Protein AF-A0A1A3CSG8-F1 (afdb_monomer_lite)

Organism: Mycobacterium asiaticum (NCBI:txid1790)

Sequence (91 aa):
MTTISPAFAFPVFAPQRRAINGLALLSLTVGVLQYLLFFVPTSLITIPLALNALQRCEPANREGRAMAIAGLALSVAHLLGYVALFVWLLA

Secondary structure (DSSP, 8-state):
---------------------HHHHHHHHHHHHGGG-TTS-THHHHHHHHHHHHHTS-TT-HHHHHHHHHHHHHHHHHHHHHHHHHHHHH-

Structure (mmCIF, N/CA/C/O backbone):
data_AF-A0A1A3CSG8-F1
#
_entry.id   AF-A0A1A3CSG8-F1
#
loop_
_atom_site.group_PDB
_atom_site.id
_atom_site.type_symbol
_atom_site.label_atom_id
_atom_site.label_alt_id
_atom_site.label_comp_id
_atom_site.label_asym_id
_atom_site.label_entity_id
_atom_site.label_seq_id
_atom_site.pdbx_PDB_ins_code
_atom_site.Cartn_x
_atom_site.Cartn_y
_atom_site.Cartn_z
_atom_site.occupancy
_atom_site.B_iso_or_equiv
_atom_site.auth_seq_id
_atom_site.auth_comp_id
_atom_site.auth_asym_id
_atom_site.auth_atom_id
_atom_site.pdbx_PDB_model_num
ATOM 1 N N . MET A 1 1 ? -42.121 -5.368 53.582 1.00 39.84 1 MET A N 1
ATOM 2 C CA . MET A 1 1 ? -42.021 -4.497 52.391 1.00 39.84 1 MET A CA 1
ATOM 3 C C . MET A 1 1 ? -40.548 -4.268 52.100 1.00 39.84 1 MET A C 1
ATOM 5 O O . MET A 1 1 ? -39.889 -3.594 52.874 1.00 39.84 1 MET A O 1
ATOM 9 N N . THR A 1 2 ? -40.017 -4.892 51.053 1.00 53.41 2 THR A N 1
ATOM 10 C CA . THR A 1 2 ? -38.638 -4.704 50.582 1.00 53.41 2 THR A CA 1
ATOM 11 C C . THR A 1 2 ? -38.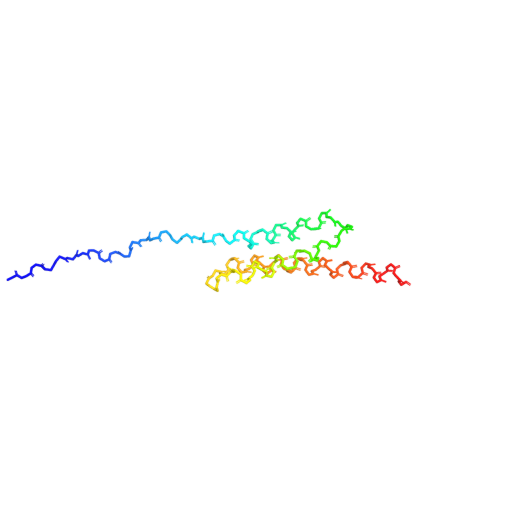658 -3.708 49.429 1.00 53.41 2 THR A C 1
ATOM 13 O O . THR A 1 2 ? -39.235 -3.983 48.380 1.00 53.41 2 THR A O 1
ATOM 16 N N . THR A 1 3 ? -38.078 -2.531 49.634 1.00 57.78 3 THR A N 1
ATOM 17 C CA . THR A 1 3 ? -37.942 -1.491 48.611 1.00 57.78 3 THR A CA 1
ATOM 18 C C . THR A 1 3 ? -36.865 -1.897 47.609 1.00 57.78 3 THR A C 1
ATOM 20 O O . THR A 1 3 ? -35.674 -1.829 47.906 1.00 57.78 3 THR A O 1
ATOM 23 N N . ILE A 1 4 ? -37.283 -2.336 46.424 1.00 58.91 4 ILE A N 1
ATOM 24 C CA . ILE A 1 4 ? -36.404 -2.512 45.267 1.00 58.91 4 ILE A CA 1
ATOM 25 C C . ILE A 1 4 ? -36.153 -1.114 44.697 1.00 58.91 4 ILE A C 1
ATOM 27 O O . ILE A 1 4 ? -37.054 -0.501 44.128 1.00 58.91 4 ILE A O 1
ATOM 31 N N . SER A 1 5 ? -34.948 -0.586 44.903 1.00 57.25 5 SER A N 1
ATOM 32 C CA . SER A 1 5 ? -34.506 0.639 44.237 1.00 57.25 5 SER A CA 1
ATOM 33 C C . SER A 1 5 ? -34.306 0.328 42.750 1.00 57.25 5 SER A C 1
ATOM 35 O O . SER A 1 5 ? -33.522 -0.576 42.440 1.00 57.25 5 SER A O 1
ATOM 37 N N . PRO A 1 6 ? -34.978 1.024 41.814 1.00 53.31 6 PRO A N 1
ATOM 38 C CA . PRO A 1 6 ? -34.625 0.942 40.412 1.00 53.31 6 PRO A CA 1
ATOM 39 C C . PRO A 1 6 ? -33.327 1.730 40.266 1.00 53.31 6 PRO A C 1
ATOM 41 O O . PRO A 1 6 ? -33.329 2.936 40.022 1.00 53.31 6 PRO A O 1
ATOM 44 N N . ALA A 1 7 ? -32.194 1.058 40.469 1.00 54.88 7 ALA A N 1
ATOM 45 C CA . ALA A 1 7 ? -30.933 1.552 39.957 1.00 54.88 7 ALA A CA 1
ATOM 46 C C . ALA A 1 7 ? -31.118 1.642 38.443 1.00 54.88 7 ALA A C 1
ATOM 48 O O . ALA A 1 7 ? -31.129 0.632 37.745 1.00 54.88 7 ALA A O 1
ATOM 49 N N . PHE A 1 8 ? -31.401 2.862 37.997 1.00 50.16 8 PHE A N 1
ATOM 50 C CA . PHE A 1 8 ? -31.535 3.294 36.625 1.00 50.16 8 PHE A CA 1
ATOM 51 C C . PHE A 1 8 ? -30.571 2.529 35.718 1.00 50.16 8 PHE A C 1
ATOM 53 O O . PHE A 1 8 ? -29.395 2.868 35.600 1.00 50.16 8 PHE A O 1
ATOM 60 N N . ALA A 1 9 ? -31.096 1.497 35.060 1.00 53.56 9 ALA A N 1
ATOM 61 C CA . ALA A 1 9 ? -30.444 0.775 33.984 1.00 53.56 9 ALA A CA 1
ATOM 62 C C . ALA A 1 9 ? -30.484 1.642 32.719 1.00 53.56 9 ALA A C 1
ATOM 64 O O . ALA A 1 9 ? -31.021 1.252 31.686 1.00 53.56 9 ALA A O 1
ATOM 65 N N . PHE A 1 10 ? -29.962 2.863 32.806 1.00 59.34 10 PHE A N 1
ATOM 66 C CA . PHE A 1 10 ? -29.543 3.549 31.604 1.00 59.34 10 PHE A CA 1
ATOM 67 C C . PHE A 1 10 ? -28.247 2.873 31.167 1.00 59.34 10 PHE A C 1
ATOM 69 O O . PHE A 1 10 ? -27.312 2.797 31.973 1.00 59.34 10 PHE A O 1
ATOM 76 N N . PRO A 1 11 ? -28.142 2.380 29.922 1.00 57.09 11 PRO A N 1
ATOM 77 C CA . PRO A 1 11 ? -26.829 2.169 29.357 1.00 57.09 11 PRO A CA 1
ATOM 78 C C . PRO A 1 11 ? -26.188 3.553 29.357 1.00 57.09 11 PRO A C 1
ATOM 80 O O . PRO A 1 11 ? -26.590 4.438 28.601 1.00 57.09 11 PRO A O 1
ATOM 83 N N . VAL A 1 12 ? -25.250 3.777 30.279 1.00 56.00 12 VAL A N 1
ATOM 84 C CA . VAL A 1 12 ? -24.324 4.900 30.196 1.00 56.00 12 VAL A CA 1
ATOM 85 C C . VAL A 1 12 ? -23.831 4.861 28.759 1.00 56.00 12 VAL A C 1
ATOM 87 O O . VAL A 1 12 ? -23.243 3.859 28.347 1.00 56.00 12 VAL A O 1
ATOM 90 N N . PHE A 1 13 ? -24.155 5.893 27.976 1.00 57.75 13 PHE A N 1
ATOM 91 C CA . PHE A 1 13 ? -23.538 6.131 26.681 1.00 57.75 13 PHE A CA 1
ATOM 92 C C . PHE A 1 13 ? -22.053 6.332 26.968 1.00 57.75 13 PHE A C 1
ATOM 94 O O . PHE A 1 13 ? -21.573 7.455 27.098 1.00 57.75 13 PHE A O 1
ATOM 101 N N . ALA A 1 14 ? -21.325 5.230 27.151 1.00 58.69 14 ALA A N 1
ATOM 102 C CA . ALA A 1 14 ? -19.889 5.228 27.081 1.00 58.69 14 ALA A CA 1
ATOM 103 C C . ALA A 1 14 ? -19.618 5.793 25.690 1.00 58.69 14 ALA A C 1
ATOM 105 O O . ALA A 1 14 ? -20.100 5.197 24.718 1.00 58.69 14 ALA A O 1
ATOM 106 N N . PRO A 1 15 ? -18.970 6.967 25.568 1.00 54.34 15 PRO A N 1
ATOM 107 C CA . PRO A 1 15 ? -18.628 7.481 24.261 1.00 54.34 15 PRO A CA 1
ATOM 108 C C . PRO A 1 15 ? -17.892 6.342 23.578 1.00 54.34 15 PRO A C 1
ATOM 110 O O . PRO A 1 15 ? -16.851 5.900 24.071 1.00 54.34 15 PRO A O 1
ATOM 113 N N . GLN A 1 16 ? -18.481 5.799 22.506 1.00 54.69 16 GLN A N 1
ATOM 114 C CA . GLN A 1 16 ? -17.763 4.907 21.621 1.00 54.69 16 GLN A CA 1
ATOM 115 C C . GLN A 1 16 ? -16.588 5.757 21.177 1.00 54.69 16 GLN A C 1
ATOM 117 O O . GLN A 1 16 ? -16.737 6.643 20.336 1.00 54.69 16 GLN A O 1
ATOM 122 N N . ARG A 1 17 ? -15.433 5.564 21.823 1.00 51.00 17 ARG A N 1
ATOM 123 C CA . ARG A 1 17 ? -14.163 6.034 21.310 1.00 51.00 17 ARG A CA 1
ATOM 124 C C . ARG A 1 17 ? -14.145 5.398 19.939 1.00 51.00 17 ARG A C 1
ATOM 126 O O . ARG A 1 17 ? -13.918 4.198 19.824 1.00 51.00 17 ARG A O 1
ATOM 133 N N . ARG A 1 18 ? -14.489 6.186 18.918 1.00 54.81 18 ARG A N 1
ATOM 134 C CA . ARG A 1 18 ? -14.190 5.878 17.532 1.00 54.81 18 ARG A CA 1
ATOM 135 C C . ARG A 1 18 ? -12.690 5.693 17.616 1.00 54.81 18 ARG A C 1
ATOM 137 O O . ARG A 1 18 ? -11.967 6.666 17.819 1.00 54.81 18 ARG A O 1
ATOM 144 N N . ALA A 1 19 ? -12.246 4.445 17.715 1.00 55.66 19 ALA A N 1
ATOM 145 C CA . ALA A 1 19 ? -10.842 4.123 17.718 1.00 55.66 19 ALA A CA 1
ATOM 146 C C . ALA A 1 19 ? -10.419 4.542 16.319 1.00 55.66 19 ALA A C 1
ATOM 148 O O . ALA A 1 19 ? -10.639 3.826 15.344 1.00 55.66 19 ALA A O 1
ATOM 149 N N . ILE A 1 20 ? -10.007 5.805 16.196 1.00 57.62 20 ILE A N 1
ATOM 150 C CA . ILE A 1 20 ? -9.476 6.344 14.963 1.00 57.62 20 ILE A CA 1
ATOM 151 C C . ILE A 1 20 ? -8.271 5.450 14.739 1.00 57.62 20 ILE A C 1
ATOM 153 O O . ILE A 1 20 ? -7.308 5.511 15.505 1.00 57.62 20 ILE A O 1
ATOM 157 N N . ASN A 1 21 ? -8.387 4.534 13.776 1.00 70.94 21 ASN A N 1
ATOM 158 C CA . ASN A 1 21 ? -7.339 3.587 13.444 1.00 70.94 21 ASN A CA 1
ATOM 159 C C . ASN A 1 21 ? -6.215 4.402 12.809 1.00 70.94 21 ASN A C 1
ATOM 161 O O . ASN A 1 21 ? -6.101 4.477 11.589 1.00 70.94 21 ASN A O 1
ATOM 165 N N . GLY A 1 22 ? -5.414 5.067 13.644 1.00 77.12 22 GLY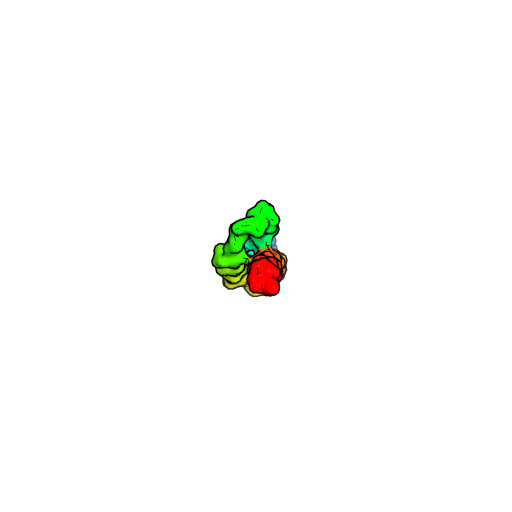 A N 1
ATOM 166 C CA . GLY A 1 22 ? -4.375 5.998 13.220 1.00 77.12 22 GLY A CA 1
ATOM 167 C C . GLY A 1 22 ? -3.377 5.334 12.282 1.00 77.12 22 GLY A C 1
ATOM 168 O O . GLY A 1 22 ? -2.856 5.989 11.394 1.00 77.12 22 GLY A O 1
ATOM 169 N N . LEU A 1 23 ? -3.196 4.015 12.402 1.00 82.62 23 LEU A N 1
ATOM 170 C CA . LEU A 1 23 ? -2.407 3.217 11.466 1.00 82.62 23 LEU A CA 1
ATOM 171 C C . LEU A 1 23 ? -3.056 3.074 10.087 1.00 82.62 23 LEU A C 1
ATOM 173 O O . LEU A 1 23 ? -2.346 3.127 9.091 1.00 82.62 23 LEU A O 1
ATOM 177 N N . ALA A 1 24 ? -4.380 2.925 10.003 1.00 81.44 24 ALA A N 1
ATOM 178 C CA . ALA A 1 24 ? -5.084 2.885 8.723 1.00 81.44 24 ALA A CA 1
ATOM 179 C C . ALA A 1 24 ? -5.003 4.242 8.018 1.00 81.44 24 ALA A C 1
ATOM 181 O O . ALA A 1 24 ? -4.644 4.303 6.843 1.00 81.44 24 ALA A O 1
ATOM 182 N N . LEU A 1 25 ? -5.234 5.327 8.765 1.00 85.56 25 LEU A N 1
ATOM 183 C CA . LEU A 1 25 ? -5.055 6.686 8.261 1.00 85.56 25 LEU A CA 1
ATOM 184 C C . LEU A 1 25 ? -3.605 6.919 7.813 1.00 85.56 25 LEU A C 1
ATOM 186 O O . LEU A 1 25 ? -3.380 7.380 6.702 1.00 85.56 25 LEU A O 1
ATOM 190 N N . LEU A 1 26 ? -2.624 6.539 8.636 1.00 85.69 26 LEU A N 1
ATOM 191 C CA . LEU A 1 26 ? -1.203 6.649 8.309 1.00 85.69 26 LEU A CA 1
ATOM 192 C C . LEU A 1 26 ? -0.862 5.860 7.043 1.00 85.69 26 LEU A C 1
ATOM 194 O O . LEU A 1 26 ? -0.189 6.393 6.170 1.00 85.69 26 LEU A O 1
ATOM 198 N N . SER A 1 27 ? -1.345 4.622 6.914 1.00 88.62 27 SER A N 1
ATOM 199 C CA . SER A 1 27 ? -1.089 3.799 5.729 1.00 88.62 27 SER A CA 1
ATOM 200 C C . SER A 1 27 ? -1.649 4.430 4.456 1.00 88.62 27 SER A C 1
ATOM 202 O O . SER A 1 27 ? -0.987 4.412 3.424 1.00 88.62 27 SER A O 1
ATOM 204 N N . LEU A 1 28 ? -2.824 5.060 4.543 1.00 87.81 28 LEU A N 1
ATOM 205 C CA . LEU A 1 28 ? -3.424 5.785 3.432 1.00 87.81 28 LEU A CA 1
ATOM 206 C C . LEU A 1 28 ? -2.620 7.045 3.094 1.00 87.81 28 LEU A C 1
ATOM 208 O O . LEU A 1 28 ? -2.261 7.247 1.939 1.00 87.81 28 LEU A O 1
ATOM 212 N N . THR A 1 29 ? -2.292 7.864 4.095 1.00 87.88 29 THR A N 1
ATOM 213 C CA . THR A 1 29 ? -1.513 9.096 3.915 1.00 87.88 29 THR A CA 1
ATOM 214 C C . THR A 1 29 ? -0.146 8.806 3.306 1.00 87.88 29 THR A C 1
ATOM 216 O O . THR A 1 29 ? 0.251 9.460 2.346 1.00 87.88 29 THR A O 1
ATOM 219 N N . VAL A 1 30 ? 0.563 7.800 3.821 1.00 87.94 30 VAL A N 1
ATOM 220 C CA . VAL A 1 30 ? 1.860 7.381 3.284 1.00 87.94 30 VAL A CA 1
ATOM 221 C C . VAL A 1 30 ? 1.690 6.792 1.880 1.00 87.94 30 VAL A C 1
ATOM 223 O O . VAL A 1 30 ? 2.497 7.098 1.009 1.00 87.94 30 VAL A O 1
ATOM 226 N N . GLY A 1 31 ? 0.625 6.025 1.624 1.00 84.50 31 GLY A N 1
ATOM 227 C CA . GLY A 1 31 ? 0.296 5.501 0.296 1.00 84.50 31 GLY A CA 1
ATOM 228 C C . GLY A 1 31 ? 0.032 6.591 -0.748 1.00 84.50 31 GLY A C 1
ATOM 229 O O . GLY A 1 31 ? 0.424 6.434 -1.897 1.00 84.50 31 GLY A O 1
ATOM 230 N N . VAL A 1 32 ? -0.565 7.723 -0.363 1.00 88.50 32 VAL A N 1
ATOM 231 C CA . VAL A 1 32 ? -0.699 8.903 -1.237 1.00 88.50 32 VAL A CA 1
ATOM 232 C C . VAL A 1 32 ? 0.650 9.598 -1.413 1.00 88.50 32 VAL A C 1
ATOM 234 O O . VAL A 1 32 ? 1.053 9.897 -2.535 1.00 88.50 32 VAL A O 1
ATOM 237 N N . LEU A 1 33 ? 1.376 9.822 -0.314 1.00 89.25 33 LEU A N 1
ATOM 238 C CA . LEU A 1 33 ? 2.655 10.531 -0.325 1.00 89.25 33 LEU A CA 1
ATOM 239 C C . LEU A 1 33 ? 3.716 9.813 -1.169 1.00 89.25 33 LEU A C 1
ATOM 241 O O . LEU A 1 33 ? 4.571 10.463 -1.767 1.00 89.25 33 LEU A O 1
ATOM 245 N N . GLN A 1 34 ? 3.630 8.486 -1.268 1.00 86.44 34 GLN A N 1
ATOM 246 C CA . GLN A 1 34 ? 4.535 7.663 -2.066 1.00 86.44 34 GLN A CA 1
ATOM 247 C C . GLN A 1 34 ? 4.580 8.114 -3.545 1.00 86.44 34 GLN A C 1
ATOM 249 O O . GLN A 1 34 ? 5.636 8.050 -4.165 1.00 86.44 34 GLN A O 1
ATOM 254 N N . TYR A 1 35 ? 3.474 8.648 -4.084 1.00 84.69 35 TYR A N 1
ATOM 255 C CA . TYR A 1 35 ? 3.390 9.130 -5.468 1.00 84.69 35 TYR A CA 1
ATOM 256 C C . TYR A 1 35 ? 4.123 10.455 -5.699 1.00 84.69 35 TYR A C 1
ATOM 258 O O . TYR A 1 35 ? 4.366 10.816 -6.844 1.00 84.69 35 TYR A O 1
ATOM 266 N N . LEU A 1 36 ? 4.507 11.185 -4.646 1.00 86.06 36 LEU A N 1
ATOM 267 C CA . LEU A 1 36 ? 5.378 12.354 -4.801 1.00 86.06 36 LEU A CA 1
ATOM 268 C C . LEU A 1 36 ? 6.836 11.948 -5.060 1.00 86.06 36 LEU A C 1
ATOM 270 O O . LEU A 1 36 ? 7.618 12.743 -5.576 1.00 86.06 36 LEU A O 1
ATOM 274 N N . LEU A 1 37 ? 7.209 10.711 -4.723 1.00 81.62 37 LEU A N 1
ATOM 275 C CA . LEU A 1 37 ? 8.564 10.182 -4.844 1.00 81.62 37 LEU A CA 1
ATOM 276 C C . LEU A 1 37 ? 8.670 9.239 -6.048 1.00 81.62 37 LEU A C 1
ATOM 278 O O . LEU A 1 37 ? 9.009 8.068 -5.907 1.00 81.62 37 LEU A O 1
ATOM 282 N N . PHE A 1 38 ? 8.412 9.774 -7.244 1.00 70.31 38 PHE A N 1
ATOM 283 C CA . PHE A 1 38 ? 8.319 9.008 -8.495 1.00 70.31 38 PHE A CA 1
ATOM 284 C C . PHE A 1 38 ? 9.513 8.102 -8.810 1.00 70.31 38 PHE A C 1
ATOM 286 O O . PHE A 1 38 ? 9.311 7.106 -9.493 1.00 70.31 38 PHE A O 1
ATOM 293 N N . PHE A 1 39 ? 10.724 8.406 -8.324 1.00 71.00 39 PHE A N 1
ATOM 294 C CA . PHE A 1 39 ? 11.963 7.653 -8.601 1.00 71.00 39 PHE A CA 1
ATOM 295 C C . PHE A 1 39 ? 12.428 6.735 -7.460 1.00 71.00 39 PHE A C 1
ATOM 297 O O . PHE A 1 39 ? 13.462 6.078 -7.579 1.00 71.00 39 PHE A O 1
ATOM 304 N N . VAL A 1 40 ? 11.660 6.648 -6.370 1.00 81.06 40 VAL A N 1
ATOM 305 C CA . VAL A 1 40 ? 11.946 5.725 -5.271 1.00 81.06 40 VAL A CA 1
ATOM 306 C C . VAL A 1 40 ? 10.867 4.633 -5.200 1.00 81.06 40 VAL A C 1
ATOM 308 O O . VAL A 1 40 ? 9.687 4.965 -5.062 1.00 81.06 40 VAL A O 1
ATOM 311 N N . PRO A 1 41 ? 11.224 3.329 -5.203 1.00 79.00 41 PRO A N 1
ATOM 312 C CA . PRO A 1 41 ? 10.277 2.218 -5.064 1.00 79.00 41 PRO A CA 1
ATOM 313 C C . PRO A 1 41 ? 9.811 2.064 -3.605 1.00 79.00 41 PRO A C 1
ATOM 315 O O . PRO A 1 41 ? 10.029 1.058 -2.929 1.00 79.00 41 PRO A O 1
ATOM 318 N N . THR A 1 42 ? 9.145 3.099 -3.106 1.00 86.00 42 THR A N 1
ATOM 319 C CA . THR A 1 42 ? 8.608 3.214 -1.744 1.00 86.00 42 THR A CA 1
ATOM 320 C C . THR A 1 42 ? 7.569 2.140 -1.416 1.00 86.00 42 THR A C 1
ATOM 322 O O . THR A 1 42 ? 7.366 1.825 -0.242 1.00 86.00 42 THR A O 1
ATOM 325 N N . SER A 1 43 ? 6.988 1.497 -2.436 1.00 82.00 43 SER A N 1
ATOM 326 C CA . SER A 1 43 ? 6.057 0.367 -2.318 1.00 82.00 43 SER A CA 1
ATOM 327 C C . SER A 1 43 ? 6.582 -0.791 -1.465 1.00 82.00 43 SER A C 1
ATOM 329 O O . SER A 1 43 ? 5.792 -1.472 -0.816 1.00 82.00 43 SER A O 1
ATOM 331 N N . LEU A 1 44 ? 7.903 -0.991 -1.394 1.00 85.62 44 LEU A N 1
ATOM 332 C CA . LEU A 1 44 ? 8.513 -2.022 -0.544 1.00 85.62 44 LEU A CA 1
ATOM 333 C C . LEU A 1 44 ? 8.268 -1.790 0.956 1.00 85.62 44 LEU A C 1
ATOM 335 O O . LEU A 1 44 ? 8.241 -2.743 1.730 1.00 85.62 44 LEU A O 1
ATOM 339 N N . ILE A 1 45 ? 8.067 -0.536 1.367 1.00 88.62 45 ILE A N 1
ATOM 340 C CA . ILE A 1 45 ? 7.823 -0.146 2.762 1.00 88.62 45 ILE A CA 1
ATOM 341 C C . ILE A 1 45 ? 6.327 0.087 2.996 1.00 88.62 45 ILE A C 1
ATOM 343 O O . ILE A 1 45 ? 5.787 -0.291 4.038 1.00 88.62 45 ILE A O 1
ATOM 347 N N . THR A 1 46 ? 5.636 0.689 2.026 1.00 89.06 46 THR A N 1
ATOM 348 C CA . THR A 1 46 ? 4.229 1.074 2.185 1.00 89.06 46 THR A CA 1
ATOM 349 C C . THR A 1 46 ? 3.275 -0.121 2.146 1.00 89.06 46 THR A C 1
ATOM 351 O O . THR A 1 46 ? 2.287 -0.119 2.880 1.00 89.06 46 THR A O 1
ATOM 354 N N . ILE A 1 47 ? 3.602 -1.193 1.410 1.00 89.19 47 ILE A N 1
ATOM 355 C CA . ILE A 1 47 ? 2.802 -2.431 1.392 1.00 89.19 47 ILE A CA 1
ATOM 356 C C . ILE A 1 47 ? 2.791 -3.125 2.772 1.00 89.19 47 ILE A C 1
ATOM 358 O O . ILE A 1 47 ? 1.698 -3.323 3.309 1.00 89.19 47 ILE A O 1
ATOM 362 N N . PRO A 1 48 ? 3.938 -3.459 3.409 1.00 89.81 48 PRO A N 1
ATOM 363 C CA . PRO A 1 48 ? 3.940 -4.027 4.761 1.00 89.81 48 PRO A CA 1
ATOM 364 C C . PRO A 1 48 ? 3.245 -3.135 5.792 1.00 89.81 48 PRO A C 1
ATOM 366 O O . PRO A 1 48 ? 2.543 -3.637 6.671 1.00 89.81 48 PRO A O 1
ATOM 369 N N . LEU A 1 49 ? 3.404 -1.812 5.673 1.00 88.75 49 LEU A N 1
ATOM 370 C CA . LEU A 1 49 ? 2.740 -0.850 6.549 1.00 88.75 49 LEU A CA 1
ATOM 371 C C . LEU A 1 49 ? 1.212 -0.935 6.424 1.00 88.75 49 LEU A C 1
ATOM 373 O O . LEU A 1 49 ? 0.520 -1.005 7.440 1.00 88.75 49 LEU A O 1
ATOM 377 N N . ALA A 1 50 ? 0.687 -0.971 5.197 1.00 86.75 50 ALA A N 1
ATOM 378 C CA . ALA A 1 50 ? -0.744 -1.099 4.940 1.00 86.75 50 ALA A CA 1
ATOM 379 C C . ALA A 1 50 ? -1.299 -2.465 5.374 1.00 86.75 50 ALA A C 1
ATOM 381 O O . ALA A 1 50 ? -2.385 -2.532 5.950 1.00 86.75 50 ALA A O 1
ATOM 382 N N . LEU A 1 51 ? -0.538 -3.550 5.190 1.00 90.56 51 LEU A N 1
ATOM 383 C CA . LEU A 1 51 ? -0.909 -4.879 5.686 1.00 90.56 51 LEU A CA 1
ATOM 384 C C . LEU A 1 51 ? -0.983 -4.918 7.219 1.00 90.56 51 LEU A C 1
ATOM 386 O O . LEU A 1 51 ? -1.964 -5.410 7.772 1.00 90.56 51 LEU A O 1
ATOM 390 N N . ASN A 1 52 ? 0.005 -4.348 7.912 1.00 89.81 52 ASN A N 1
ATOM 391 C CA . ASN A 1 52 ? 0.001 -4.248 9.374 1.00 89.81 52 ASN A CA 1
ATOM 392 C C . ASN A 1 52 ? -1.159 -3.366 9.874 1.00 89.81 52 ASN A C 1
ATOM 394 O O . ASN A 1 52 ? -1.820 -3.694 10.859 1.00 89.81 52 ASN A O 1
ATOM 398 N N . ALA A 1 53 ? -1.460 -2.269 9.172 1.00 85.88 53 ALA A N 1
ATOM 399 C CA . ALA A 1 53 ? -2.622 -1.441 9.474 1.00 85.88 53 ALA A CA 1
ATOM 400 C C . ALA A 1 53 ? -3.936 -2.223 9.323 1.00 85.88 53 ALA A C 1
ATOM 402 O O . ALA A 1 53 ? -4.807 -2.119 10.186 1.00 85.88 53 ALA A O 1
ATOM 403 N N . LEU A 1 54 ? -4.060 -3.045 8.277 1.00 86.44 54 LEU A N 1
ATOM 404 C CA . LEU A 1 54 ? -5.233 -3.882 8.042 1.00 86.44 54 LEU A CA 1
ATOM 405 C C . LEU A 1 54 ? -5.394 -4.967 9.116 1.00 86.44 54 LEU A C 1
ATOM 407 O O . LEU A 1 54 ? -6.500 -5.163 9.613 1.00 86.44 54 LEU A O 1
ATOM 411 N N . GLN A 1 55 ? -4.302 -5.629 9.508 1.00 87.38 55 GLN A N 1
ATOM 412 C CA . GLN A 1 55 ? -4.297 -6.660 10.554 1.00 87.38 55 GLN A CA 1
ATOM 413 C C . GLN A 1 55 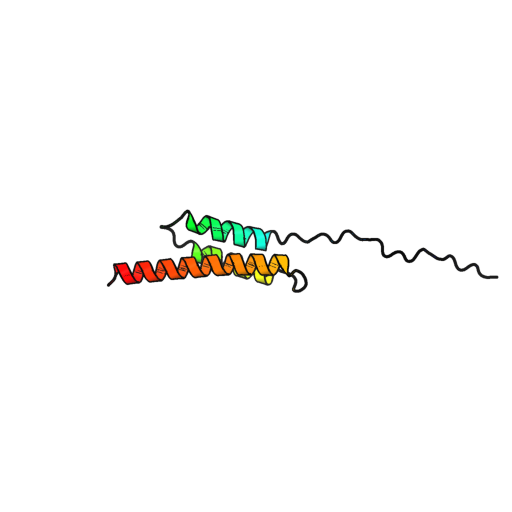? -4.706 -6.115 11.926 1.00 87.38 55 GLN A C 1
ATOM 415 O O . 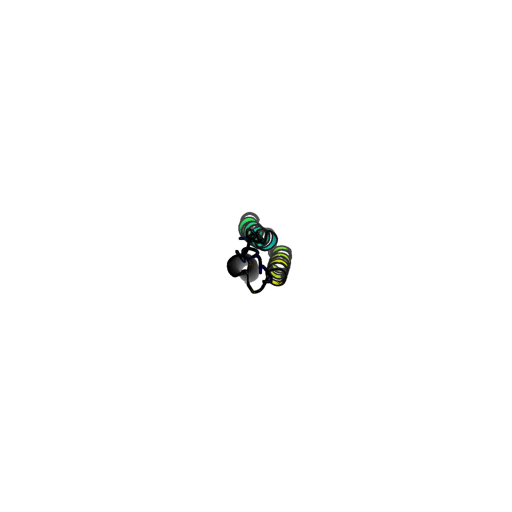GLN A 1 55 ? -5.326 -6.825 12.712 1.00 87.38 55 GLN A O 1
ATOM 420 N N . ARG A 1 56 ? -4.373 -4.853 12.215 1.00 82.88 56 ARG A N 1
ATOM 421 C CA . ARG A 1 56 ? -4.720 -4.183 13.477 1.00 82.88 56 ARG A CA 1
ATOM 422 C C . ARG A 1 56 ? -6.098 -3.524 13.467 1.00 82.88 56 ARG A C 1
ATOM 424 O O . ARG A 1 56 ? -6.509 -2.981 14.488 1.00 82.88 56 ARG A O 1
ATOM 431 N N . CYS A 1 57 ? -6.814 -3.534 12.342 1.00 80.81 57 CYS A N 1
ATOM 432 C CA . CYS A 1 57 ? -8.182 -3.036 12.310 1.00 80.81 57 CYS A CA 1
ATOM 433 C C . CYS A 1 57 ? -9.137 -4.082 12.893 1.00 80.81 57 CYS A C 1
ATOM 435 O O . CYS A 1 57 ? -9.291 -5.165 12.328 1.00 80.81 57 CYS A O 1
ATOM 437 N N . GLU A 1 58 ? -9.846 -3.726 13.969 1.00 78.06 58 GLU A N 1
ATOM 438 C CA . GLU A 1 58 ? -10.956 -4.535 14.480 1.00 78.06 58 GLU A CA 1
ATOM 439 C C . GLU A 1 58 ? -11.952 -4.871 13.350 1.00 78.06 58 GLU A C 1
ATOM 441 O O . GLU A 1 58 ? -12.306 -3.987 12.559 1.00 78.06 58 GLU A O 1
ATOM 446 N N . PRO A 1 59 ? -12.497 -6.100 13.289 1.00 70.62 59 PRO A N 1
ATOM 447 C CA . PRO A 1 59 ? -13.471 -6.477 12.265 1.00 70.62 59 PRO A CA 1
ATOM 448 C C . PRO A 1 59 ? -14.765 -5.649 12.325 1.00 70.62 59 PRO A C 1
ATOM 450 O O . PRO A 1 59 ? -15.428 -5.482 11.302 1.00 70.62 59 PRO A O 1
ATOM 453 N N . ALA A 1 60 ? -15.101 -5.085 13.490 1.00 74.62 60 ALA A N 1
ATOM 454 C CA . ALA A 1 60 ? -16.229 -4.170 13.658 1.00 74.62 60 ALA A CA 1
ATOM 4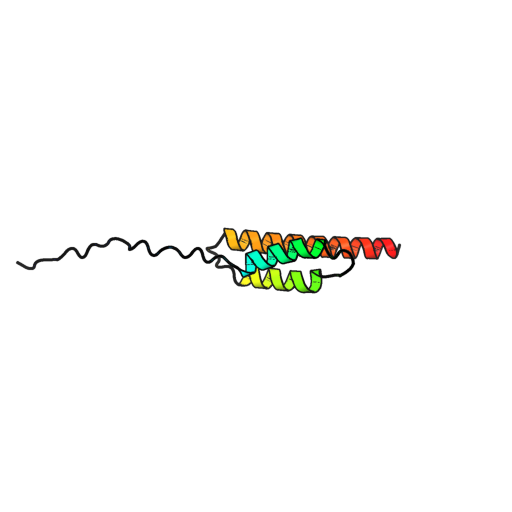55 C C . ALA A 1 60 ? -15.968 -2.759 13.083 1.00 74.62 60 ALA A C 1
ATOM 457 O O . ALA A 1 60 ? -16.918 -2.030 12.797 1.00 74.62 60 ALA A O 1
ATOM 458 N N . ASN A 1 61 ? -14.704 -2.367 12.862 1.00 77.06 61 ASN A N 1
ATOM 459 C CA . ASN A 1 61 ? -14.332 -1.037 12.373 1.00 77.06 61 ASN A CA 1
ATOM 460 C C . ASN A 1 61 ? -14.236 -1.003 10.836 1.00 77.06 61 ASN A C 1
ATOM 462 O O . ASN A 1 61 ? -13.153 -1.062 10.244 1.00 77.06 61 ASN A O 1
ATOM 466 N N . ARG A 1 62 ? -15.402 -0.901 10.181 1.00 80.69 62 ARG A N 1
ATOM 467 C CA . ARG A 1 62 ? -15.517 -0.860 8.711 1.00 80.69 62 ARG A CA 1
ATOM 468 C C . ARG A 1 62 ? -14.755 0.311 8.083 1.00 80.69 62 ARG A C 1
ATOM 470 O O . ARG A 1 62 ? -14.113 0.119 7.054 1.00 80.69 62 ARG A O 1
ATOM 477 N N . GLU A 1 63 ? -14.798 1.491 8.706 1.00 80.00 63 GLU A N 1
ATOM 478 C CA . GLU A 1 63 ? -14.137 2.708 8.205 1.00 80.00 63 GLU A CA 1
ATOM 479 C C . GLU A 1 63 ? -12.611 2.545 8.197 1.00 80.00 63 GLU A C 1
ATOM 481 O O . GLU A 1 63 ? -11.964 2.765 7.173 1.00 80.00 63 GLU A O 1
ATOM 486 N N . GLY A 1 64 ? -12.039 2.070 9.310 1.00 81.00 64 GLY A N 1
ATOM 487 C CA . GLY A 1 64 ? -10.603 1.812 9.413 1.00 81.00 64 GLY A CA 1
ATOM 488 C C . GLY A 1 64 ? -10.120 0.748 8.425 1.00 81.00 64 GLY A C 1
ATOM 489 O O . GLY A 1 64 ? -9.092 0.932 7.777 1.00 81.00 64 GLY A O 1
ATOM 490 N N . ARG A 1 65 ? -10.888 -0.336 8.235 1.00 82.75 65 ARG A N 1
ATOM 491 C CA . ARG A 1 65 ? -10.568 -1.350 7.215 1.00 82.75 65 ARG A CA 1
ATOM 492 C C . ARG A 1 65 ? -10.587 -0.772 5.805 1.00 82.75 65 ARG A C 1
ATOM 494 O O . ARG A 1 65 ? -9.666 -1.050 5.045 1.00 82.75 65 ARG A O 1
ATOM 501 N N . ALA A 1 66 ? -11.602 0.021 5.458 1.00 85.38 66 ALA A N 1
ATOM 502 C CA . ALA A 1 66 ? -11.697 0.628 4.132 1.00 85.38 66 ALA A CA 1
ATOM 503 C C . ALA A 1 66 ? -10.482 1.522 3.836 1.00 85.38 66 ALA A C 1
ATOM 505 O O . ALA A 1 66 ? -9.905 1.431 2.755 1.00 85.38 66 ALA A O 1
ATOM 506 N N . MET A 1 67 ? -10.036 2.312 4.819 1.00 85.94 67 MET A N 1
ATOM 507 C CA . MET A 1 67 ? -8.833 3.141 4.695 1.00 85.94 67 MET A CA 1
ATOM 508 C C . MET A 1 67 ? -7.555 2.316 4.511 1.00 85.94 67 MET A C 1
ATOM 510 O O . MET A 1 67 ? -6.760 2.625 3.628 1.00 85.94 67 MET A O 1
ATOM 514 N N . ALA A 1 68 ? -7.367 1.251 5.295 1.00 87.12 68 ALA A N 1
ATOM 515 C CA . ALA A 1 68 ? -6.199 0.379 5.160 1.00 87.12 68 ALA A CA 1
ATOM 516 C C . ALA A 1 68 ? -6.167 -0.340 3.797 1.00 87.12 68 ALA A C 1
ATOM 518 O O . ALA A 1 68 ? -5.111 -0.450 3.179 1.00 87.12 68 ALA A O 1
ATOM 519 N N . ILE A 1 69 ? -7.328 -0.777 3.292 1.00 89.38 69 ILE A N 1
ATOM 520 C CA . ILE A 1 69 ? -7.456 -1.375 1.953 1.00 89.38 69 ILE A CA 1
ATOM 521 C C . ILE A 1 69 ? -7.128 -0.346 0.868 1.00 89.38 69 ILE A C 1
ATOM 523 O O . ILE A 1 69 ? -6.404 -0.669 -0.069 1.00 89.38 69 ILE A O 1
ATOM 527 N N . ALA A 1 70 ? -7.620 0.889 0.993 1.00 90.06 70 ALA A N 1
ATOM 528 C CA . ALA A 1 70 ? -7.311 1.956 0.047 1.00 90.06 70 ALA A CA 1
ATOM 529 C C . ALA A 1 70 ? -5.806 2.282 0.028 1.00 90.06 70 ALA A C 1
ATOM 531 O O . ALA A 1 70 ? -5.218 2.370 -1.049 1.00 90.06 70 ALA A O 1
ATOM 532 N N . GLY A 1 71 ? -5.167 2.378 1.200 1.00 87.56 71 GLY A N 1
ATOM 533 C CA . GLY A 1 71 ? -3.715 2.546 1.310 1.00 87.56 71 GLY A CA 1
ATOM 534 C C . GLY A 1 71 ? -2.950 1.401 0.643 1.00 87.56 71 GLY A C 1
ATOM 535 O O . GLY A 1 71 ? -2.061 1.644 -0.168 1.00 87.56 71 GLY A O 1
ATOM 536 N N . LEU A 1 72 ? -3.360 0.154 0.893 1.00 90.75 72 LEU A N 1
ATOM 537 C CA . LEU A 1 72 ? -2.764 -1.024 0.260 1.00 90.75 72 LEU A CA 1
ATOM 538 C C . LEU A 1 72 ? -2.919 -1.000 -1.267 1.00 90.75 72 LEU A C 1
ATOM 540 O O . LEU A 1 72 ? -1.954 -1.254 -1.984 1.00 90.75 72 LEU A O 1
ATOM 544 N N . ALA A 1 73 ? -4.113 -0.679 -1.768 1.00 92.75 73 ALA A N 1
ATOM 545 C CA . ALA A 1 73 ? -4.397 -0.622 -3.198 1.00 92.75 73 ALA A CA 1
ATOM 546 C C . ALA A 1 73 ? -3.522 0.422 -3.903 1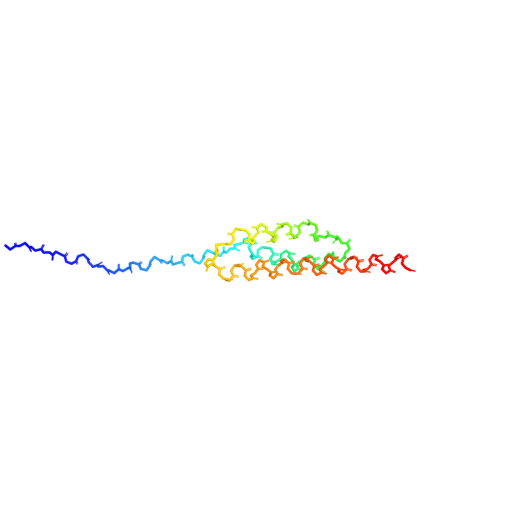.00 92.75 73 ALA A C 1
ATOM 548 O O . ALA A 1 73 ? -2.939 0.134 -4.948 1.00 92.75 73 ALA A O 1
ATOM 549 N N . LEU A 1 74 ? -3.364 1.602 -3.296 1.00 91.88 74 LEU A N 1
ATOM 550 C CA . LEU A 1 74 ? -2.456 2.637 -3.780 1.00 91.88 74 LEU A CA 1
ATOM 551 C C . LEU A 1 74 ? -1.006 2.142 -3.823 1.00 91.88 74 LEU A C 1
ATOM 553 O O . LEU A 1 74 ? -0.323 2.357 -4.822 1.00 91.88 74 LEU A O 1
ATOM 557 N N . SER A 1 75 ? -0.525 1.463 -2.782 1.00 90.81 75 SER A N 1
ATOM 558 C CA . SER A 1 75 ? 0.834 0.903 -2.729 1.00 90.81 75 SER A CA 1
ATOM 559 C C . SER A 1 75 ? 1.087 -0.191 -3.767 1.00 90.81 75 SER A C 1
ATOM 561 O O . SER A 1 75 ? 2.143 -0.198 -4.400 1.00 90.81 75 SER A O 1
ATOM 563 N N . VAL A 1 76 ? 0.108 -1.065 -4.008 1.00 92.06 76 VAL A N 1
ATOM 564 C CA . VAL A 1 76 ? 0.187 -2.096 -5.055 1.00 92.06 76 VAL A CA 1
ATOM 565 C C . VAL A 1 76 ? 0.171 -1.471 -6.451 1.00 92.06 76 VAL A C 1
ATOM 567 O O . VAL A 1 76 ? 0.995 -1.836 -7.284 1.00 92.06 76 VAL A O 1
ATOM 570 N N . ALA A 1 77 ? -0.711 -0.502 -6.709 1.00 91.62 77 ALA A N 1
ATOM 571 C CA . ALA A 1 77 ? -0.778 0.182 -8.002 1.00 91.62 77 ALA A CA 1
ATOM 572 C C . ALA A 1 77 ? 0.541 0.891 -8.351 1.00 91.62 77 ALA A C 1
ATOM 574 O O . ALA A 1 77 ? 1.017 0.796 -9.481 1.00 91.62 77 ALA A O 1
ATOM 575 N N . HIS A 1 78 ? 1.178 1.531 -7.370 1.00 89.81 78 HIS A N 1
ATOM 576 C CA . HIS A 1 78 ? 2.487 2.152 -7.557 1.00 89.81 78 HIS A CA 1
ATOM 577 C C . HIS A 1 78 ? 3.579 1.129 -7.884 1.00 89.81 78 HIS A C 1
ATOM 579 O O . HIS A 1 78 ? 4.384 1.364 -8.783 1.00 89.81 78 HIS A O 1
ATOM 585 N N . LEU A 1 79 ? 3.588 -0.026 -7.207 1.00 90.00 79 LEU A N 1
ATOM 586 C CA . LEU A 1 79 ? 4.514 -1.112 -7.535 1.00 90.00 79 LEU A CA 1
ATOM 587 C C . LEU A 1 79 ? 4.314 -1.605 -8.974 1.00 90.00 79 LEU A C 1
ATOM 589 O O . LEU A 1 79 ? 5.289 -1.787 -9.696 1.00 90.00 79 LEU A O 1
ATOM 593 N N . LEU A 1 80 ? 3.062 -1.792 -9.402 1.00 91.62 80 LEU A N 1
ATOM 594 C CA . LEU A 1 80 ? 2.744 -2.212 -10.768 1.00 91.62 80 LEU A CA 1
ATOM 595 C C . LEU A 1 80 ? 3.214 -1.187 -11.806 1.00 91.62 80 LEU A C 1
ATOM 597 O O . LEU A 1 80 ? 3.803 -1.576 -12.811 1.00 91.62 80 LEU A O 1
ATOM 601 N N . GLY A 1 81 ? 3.015 0.110 -11.545 1.00 89.44 81 GLY A N 1
ATOM 602 C CA . GLY A 1 81 ? 3.531 1.183 -12.399 1.00 89.44 81 GLY A CA 1
ATOM 603 C C . GLY A 1 81 ? 5.056 1.146 -12.519 1.00 89.44 81 GLY A C 1
ATOM 604 O O . GLY A 1 81 ? 5.594 1.269 -13.617 1.00 89.44 81 GLY A O 1
ATOM 605 N N . TYR A 1 82 ? 5.747 0.884 -11.409 1.00 87.31 82 TYR A N 1
ATOM 606 C CA . TYR A 1 82 ? 7.197 0.704 -11.380 1.00 87.31 82 TYR A CA 1
ATOM 607 C C . TYR A 1 82 ? 7.677 -0.474 -12.223 1.00 87.31 82 TYR A C 1
ATOM 609 O O . TYR A 1 82 ? 8.603 -0.334 -13.018 1.00 87.31 82 TYR A O 1
ATOM 617 N N . VAL A 1 83 ? 7.042 -1.635 -12.053 1.00 89.44 83 VAL A N 1
ATOM 618 C CA . VAL A 1 83 ? 7.378 -2.844 -12.811 1.00 89.44 83 VAL A CA 1
ATOM 619 C C . VAL A 1 83 ? 7.135 -2.618 -14.303 1.00 89.44 83 VAL A C 1
ATOM 621 O O . VAL A 1 83 ? 7.993 -2.958 -15.111 1.00 89.44 83 VAL A O 1
ATOM 624 N N . ALA A 1 84 ? 6.014 -1.995 -14.674 1.00 89.88 84 ALA A N 1
ATOM 625 C CA . ALA A 1 84 ? 5.702 -1.682 -16.066 1.00 89.88 84 ALA A CA 1
ATOM 626 C C . ALA A 1 84 ? 6.727 -0.721 -16.691 1.00 89.88 84 ALA A C 1
ATOM 628 O O . ALA A 1 84 ? 7.199 -0.973 -17.797 1.00 89.88 84 ALA A O 1
ATOM 629 N N . LEU A 1 85 ? 7.114 0.340 -15.972 1.00 88.19 85 LEU A N 1
ATOM 630 C CA . LEU A 1 85 ? 8.146 1.276 -16.423 1.00 88.19 85 LEU A CA 1
ATOM 631 C C . LEU A 1 85 ? 9.495 0.574 -16.609 1.00 88.19 85 LEU A C 1
ATOM 633 O O . LEU A 1 85 ? 10.169 0.791 -17.609 1.00 88.19 85 LEU A O 1
ATOM 637 N N . PHE A 1 86 ? 9.877 -0.286 -15.665 1.00 87.81 86 PHE A N 1
ATOM 638 C CA . PHE A 1 86 ? 11.123 -1.043 -15.740 1.00 87.81 86 PHE A CA 1
ATOM 639 C C . PHE A 1 86 ? 11.152 -1.989 -16.946 1.00 87.81 86 PHE A C 1
ATOM 641 O O . PHE A 1 86 ? 12.139 -2.016 -17.673 1.00 87.81 86 PHE A O 1
ATOM 648 N N . VAL A 1 87 ? 10.059 -2.721 -17.195 1.00 92.19 87 VAL A N 1
ATOM 649 C CA . VAL A 1 87 ? 9.923 -3.587 -18.377 1.00 92.19 87 VAL A CA 1
ATOM 650 C C . VAL A 1 87 ? 9.989 -2.772 -19.667 1.00 92.19 87 VAL A C 1
ATOM 652 O O . VAL A 1 87 ? 10.667 -3.184 -20.599 1.00 92.19 87 VAL A O 1
ATOM 655 N N . TRP A 1 88 ? 9.332 -1.609 -19.719 1.00 92.94 88 TRP A N 1
ATOM 656 C CA . TRP A 1 88 ? 9.379 -0.727 -20.887 1.00 92.94 88 TRP A CA 1
ATOM 657 C C . TRP A 1 88 ? 10.786 -0.187 -21.167 1.00 92.94 88 TRP A C 1
ATOM 659 O O . TRP A 1 88 ? 11.179 -0.108 -22.320 1.00 92.94 88 TRP A O 1
ATOM 669 N N . LEU A 1 89 ? 11.562 0.141 -20.130 1.00 89.62 89 LEU A N 1
ATOM 670 C CA . LEU A 1 89 ? 12.953 0.587 -20.280 1.00 89.62 89 LEU A CA 1
ATOM 671 C C . LEU A 1 89 ? 13.916 -0.532 -20.712 1.00 89.62 89 LEU A C 1
ATOM 673 O O . LEU A 1 89 ? 15.017 -0.238 -21.173 1.00 89.62 89 LEU A O 1
ATOM 677 N N . LEU A 1 90 ? 13.538 -1.796 -20.510 1.00 90.94 90 LEU A N 1
ATOM 678 C CA . LEU A 1 90 ? 14.318 -2.975 -20.901 1.00 90.94 90 LEU A CA 1
ATOM 679 C C . LEU A 1 90 ? 14.012 -3.475 -22.319 1.00 90.94 90 LEU A C 1
ATOM 681 O O . LEU A 1 90 ? 14.835 -4.205 -22.871 1.00 90.94 90 LEU A O 1
ATOM 685 N N . ALA A 1 91 ? 12.825 -3.162 -22.843 1.00 81.75 91 ALA A N 1
ATOM 686 C CA . ALA A 1 91 ? 12.333 -3.600 -24.150 1.00 81.75 91 ALA A CA 1
ATOM 687 C C . ALA A 1 91 ? 12.859 -2.711 -25.285 1.00 81.75 91 ALA A C 1
ATOM 689 O O . ALA A 1 91 ? 13.147 -3.279 -26.363 1.00 81.75 91 ALA A O 1
#

Foldseek 3Di:
DDDDDPPPPDPPPPPPPLVPLVLLVVLLVVLVVVVVVLPDLCLVVSQVSLVVSCVPDDPVNPVSNVSSVNSNVSSVVSNVVVVVVVVVVVD

pLDDT: mean 78.84, std 13.8, range [39.84, 92.94]

InterPro domains:
  IPR025241 Domain of unknown function DUF4190 [PF13828] (23-84)

Radius of gyration: 22.16 Å; chains: 1; bounding box: 56×19×76 Å